Protein 1G2B (pdb70)

Foldseek 3Di:
DKDKAKDFPVQWAWDDDDPDATKIAGQAFDPDPDPRHHTDHHGDIWGWDADPDNTITMTIHD

Sequence (62 aa):
MDRQGFVPAAYVKKLDSGTGKELVLALYDYQEKSPREVTMKKGDILTLLNSTNKDWWKVEEVVNN

Secondary structure (P-SEA, 3-state):
ccbbbbccccccccccccccbbbbbbccccccccccbbbbcccccccccccccccbbbbccc

Solvent-accessible surface area: 4488 Å² total; per-residue (Å²): 145,76,153,94,4,66,0,20,13,80,82,9,128,113,62,142,86,62,146,61,145,71,69,0,54,1,49,120,97,22,139,80,171,39,139,158,11,5,64,5,136,138,45,26,100,2,29,17,68,61,38,128,76,180,80,75,35,71,0,49,6,147

InterPro domains:
  IPR001452 SH3 domain [PF00018] (974-1018)
  IPR001452 SH3 domain [PR00452] (970-980)
  IPR001452 SH3 domain [PR00452] (984-999)
  IPR001452 SH3 domain [PR00452] (1012-1024)
  IPR001452 SH3 domain [PS50002] (967-1026)
  IPR001452 SH3 domain [SM00326] (970-1025)
  IPR002017 Spectrin repeat [PF00435] (44-146)
  IPR002017 Spectrin repeat [PF00435] (150-251)
  IPR002017 Spectrin repeat [PF00435] (256-358)
  IPR002017 Spectrin repeat [PF00435] (361-465)
  IPR002017 Spectrin repeat [PF00435] (468-570)
  IPR002017 Spectrin repeat [PF00435] (574-676)
  IPR002017 Spectrin repeat [PF00435] (679-781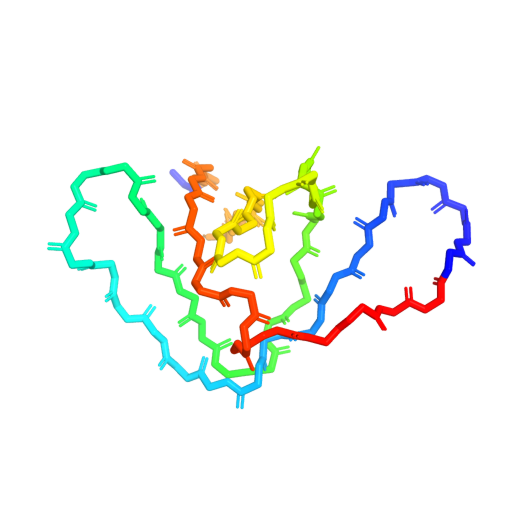)
  IPR002017 Spectrin repeat [PF00435] (785-888)
  IPR002017 Spectrin repeat [PF00435] (891-969)
  IPR002017 Spectrin repeat [PF00435] (1095-1162)
  IPR002017 Spectrin repeat [PF00435] (1234-1336)
  IPR002017 Spectrin repeat [PF00435] (1339-1442)
  IPR002017 Spectrin repeat [PF00435] (1446-1549)
  IPR002017 Spectrin repeat [PF00435] (1552-1661)

Structure (mmCIF, N/CA/C/O backbone):
data_1G2B
#
_entry.id   1G2B
#
_cell.length_a   31.100
_cell.length_b   42.970
_cell.length_c   53.050
_cell.angle_alpha   90.00
_cell.angle_beta   90.00
_cell.angle_gamma   90.00
#
_symmetry.space_group_name_H-M   'P 21 21 21'
#
loop_
_entity.id
_entity.type
_entity.pdbx_description
1 polymer 'SPECTRIN ALPHA CHAIN'
2 non-polymer 'SULFATE ION'
3 water water
#
loop_
_atom_site.group_PDB
_atom_site.id
_atom_site.type_symbol
_atom_site.label_atom_id
_atom_site.label_alt_id
_atom_site.label_comp_id
_atom_site.label_asym_id
_atom_site.label_entity_id
_atom_site.label_seq_id
_atom_site.pdbx_PDB_ins_code
_atom_site.Cartn_x
_atom_site.Cartn_y
_atom_site.Cartn_z
_atom_site.occupancy
_atom_site.B_iso_or_equiv
_atom_site.auth_seq_id
_atom_site.auth_comp_id
_atom_site.auth_asym_id
_atom_site.auth_atom_id
_atom_site.pdbx_PDB_model_num
ATOM 1 N N . MET A 1 1 ? -14.521 0.406 20.725 1.00 46.27 0 MET A N 1
ATOM 2 C CA . MET A 1 1 ? -13.424 -0.540 20.432 1.00 22.67 0 MET A CA 1
ATOM 3 C C . MET A 1 1 ? -12.133 0.023 19.756 1.00 20.18 0 MET A C 1
ATOM 4 O O . MET A 1 1 ? -11.201 0.471 20.350 1.00 29.62 0 MET A O 1
ATOM 9 N N . ASP A 1 2 ? -12.175 -0.028 18.430 1.00 20.52 48 ASP A N 1
ATOM 10 C CA . ASP A 1 2 ? -11.202 0.653 17.609 1.00 24.26 48 ASP A CA 1
ATOM 11 C C . ASP A 1 2 ? -11.249 2.155 17.997 1.00 16.57 48 ASP A C 1
ATOM 12 O O . ASP A 1 2 ? -12.356 2.732 18.125 1.00 24.92 48 ASP A O 1
ATOM 17 N N . ARG A 1 3 ? -10.071 2.788 18.144 1.00 13.15 49 ARG A N 1
ATOM 18 C CA . ARG A 1 3 ? -10.002 4.212 18.501 1.00 14.41 49 ARG A CA 1
ATOM 19 C C . ARG A 1 3 ? -8.937 4.863 17.642 1.00 12.05 49 ARG A C 1
ATOM 20 O O . ARG A 1 3 ? -7.960 4.169 17.232 1.00 12.31 49 ARG A O 1
ATOM 28 N N . GLN A 1 4 ? -9.086 6.139 17.330 1.00 11.78 50 GLN A N 1
ATOM 29 C CA . GLN A 1 4 ? -8.069 6.900 16.518 1.00 10.52 50 GLN A CA 1
ATOM 30 C C . GLN A 1 4 ? -7.715 8.158 17.212 1.00 9.86 50 GLN A C 1
ATOM 31 O O . GLN A 1 4 ? -8.528 8.823 17.830 1.00 11.90 50 GLN A O 1
ATOM 37 N N . GLY A 1 5 ? -6.394 8.505 17.146 1.00 8.74 51 GLY A N 1
ATOM 38 C CA . GLY A 1 5 ? -5.912 9.745 17.722 1.00 8.01 51 GLY A CA 1
ATOM 39 C C . GLY A 1 5 ? -4.408 9.804 17.668 1.00 7.32 51 GLY A C 1
ATOM 40 O O . GLY A 1 5 ? -3.774 8.972 17.026 1.00 7.82 51 GLY A O 1
ATOM 41 N N . PHE A 1 6 ? -3.863 10.786 18.352 1.00 6.07 52 PHE A N 1
ATOM 42 C CA . PHE A 1 6 ? -2.464 11.029 18.284 1.00 6.24 52 PHE A CA 1
ATOM 43 C C . PHE A 1 6 ? -1.638 10.392 19.382 1.00 7.29 52 PHE A C 1
ATOM 44 O O . PHE A 1 6 ? -2.093 10.275 20.518 1.00 10.45 52 PHE A O 1
ATOM 52 N N . VAL A 1 7 ? -0.452 9.906 19.010 1.00 7.03 53 VAL A N 1
ATOM 53 C CA . VAL A 1 7 ? 0.527 9.483 19.973 1.00 7.28 53 VAL A CA 1
ATOM 54 C C . VAL A 1 7 ? 1.8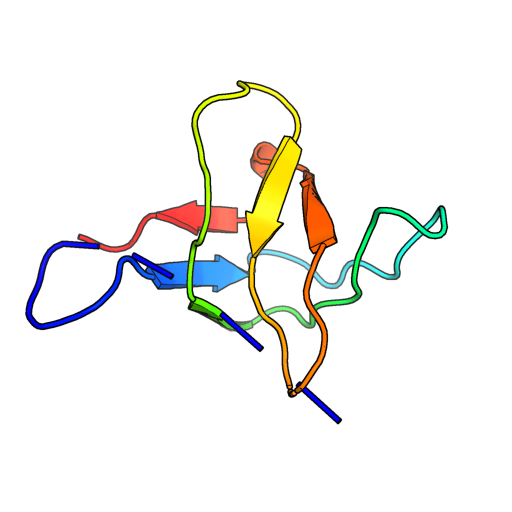51 10.156 19.662 1.00 6.77 53 VAL A C 1
ATOM 55 O O . VAL A 1 7 ? 2.109 10.626 18.548 1.00 6.98 53 VAL A O 1
ATOM 59 N N . PRO A 1 8 ? 2.782 10.269 20.659 1.00 7.28 54 PRO A N 1
ATOM 60 C CA . PRO A 1 8 ? 4.041 10.891 20.381 1.00 7.47 54 PRO A CA 1
ATOM 61 C C . PRO A 1 8 ? 4.844 10.101 19.343 1.00 7.04 54 PRO A C 1
ATOM 62 O O . PRO A 1 8 ? 4.993 8.878 19.497 1.00 7.38 54 PRO A O 1
ATOM 66 N N . ALA A 1 9 ? 5.325 10.764 18.319 1.00 7.77 55 ALA A N 1
ATOM 67 C CA . ALA A 1 9 ? 6.049 10.129 17.267 1.00 7.63 55 ALA A CA 1
ATOM 68 C C . ALA A 1 9 ? 7.252 9.325 17.773 1.00 6.53 55 ALA A C 1
ATOM 69 O O . ALA A 1 9 ? 7.573 8.275 17.218 1.00 8.24 55 ALA A O 1
ATOM 71 N N . ALA A 1 10 ? 7.882 9.818 18.801 1.00 6.96 56 ALA A N 1
ATOM 72 C CA . ALA A 1 10 ? 9.089 9.129 19.353 1.00 8.20 56 ALA A CA 1
ATOM 73 C C . ALA A 1 10 ? 8.745 7.740 19.894 1.00 7.04 56 ALA A C 1
ATOM 74 O O . ALA A 1 10 ? 9.702 6.985 20.078 1.00 8.11 56 ALA A O 1
ATOM 76 N N . TYR A 1 11 ? 7.489 7.452 20.207 1.00 6.20 57 TYR A N 1
ATOM 77 C CA . TYR A 1 11 ? 7.128 6.275 20.900 1.00 6.31 57 TYR A CA 1
ATOM 78 C C . TYR A 1 11 ? 6.700 5.133 19.945 1.00 6.71 57 TYR A C 1
ATOM 79 O O . TYR A 1 11 ? 6.339 4.096 20.407 1.00 6.98 57 TYR A O 1
ATOM 88 N N . VAL A 1 12 ? 6.779 5.350 18.603 1.00 7.05 58 VAL A N 1
ATOM 89 C CA . VAL A 1 12 ? 6.430 4.378 17.653 1.00 6.57 58 VAL A CA 1
ATOM 90 C C . VAL A 1 12 ? 7.530 4.302 16.587 1.00 7.09 58 VAL A C 1
ATOM 91 O O . VAL A 1 12 ? 8.215 5.319 16.372 1.00 10.44 58 VAL A O 1
ATOM 95 N N . LYS A 1 13 ? 7.616 3.172 15.942 1.00 7.46 59 LYS A N 1
ATOM 96 C CA . LYS A 1 13 ? 8.658 2.988 14.885 1.00 8.29 59 LYS A CA 1
ATOM 97 C C . LYS A 1 13 ? 7.961 2.594 13.603 1.00 8.31 59 LYS A C 1
ATOM 98 O O . LYS A 1 13 ? 7.218 1.617 13.536 1.00 8.21 59 LYS A O 1
ATOM 104 N N . LYS A 1 14 ? 8.211 3.350 12.509 1.00 8.71 60 LYS A N 1
ATOM 105 C CA . LYS A 1 14 ? 7.624 2.978 11.221 1.00 9.37 60 LYS A CA 1
ATOM 106 C C . LYS A 1 14 ? 8.126 1.645 10.750 1.00 8.84 60 LYS A C 1
ATOM 107 O O . LYS A 1 14 ? 9.336 1.433 10.677 1.00 10.41 60 LYS A O 1
ATOM 113 N N . LEU A 1 15 ? 7.271 0.764 10.350 1.00 8.34 61 LEU A N 1
ATOM 114 C CA . LEU A 1 15 ? 7.550 -0.393 9.617 1.00 8.46 61 LEU A CA 1
ATOM 115 C C . LEU A 1 15 ? 7.656 -0.015 8.125 1.00 7.97 61 LEU A C 1
ATOM 116 O O . LEU A 1 15 ? 7.055 0.922 7.625 1.00 7.46 61 LEU A O 1
ATOM 121 N N . ASP A 1 16 ? 8.490 -0.771 7.391 1.00 8.24 62 ASP A N 1
ATOM 122 C CA . ASP A 1 16 ? 8.552 -0.547 5.952 1.00 9.65 62 ASP A CA 1
ATOM 123 C C . ASP A 1 16 ? 7.203 -0.654 5.310 1.00 7.60 62 ASP A C 1
ATOM 124 O O . ASP A 1 16 ? 6.374 -1.461 5.707 1.00 9.30 62 ASP A O 1
ATOM 129 N N . SER A 1 17 ? 6.967 0.165 4.300 1.00 7.93 2 SER A N 1
ATOM 130 C CA . SER A 1 17 ? 5.737 0.124 3.543 1.00 8.51 2 SER A CA 1
ATOM 131 C C . SER A 1 17 ? 5.613 -1.255 2.866 1.00 8.24 2 SER A C 1
ATOM 132 O O . SER A 1 17 ? 6.593 -1.856 2.465 1.00 8.02 2 SER A O 1
ATOM 135 N N . GLY A 1 18 ? 4.334 -1.609 2.683 1.00 8.83 3 GLY A N 1
ATOM 136 C CA . GLY A 1 18 ? 4.021 -2.913 2.028 1.00 9.12 3 GLY A CA 1
ATOM 137 C C . GLY A 1 18 ? 2.652 -2.804 1.355 1.00 9.94 3 GLY A C 1
ATOM 138 O O . GLY A 1 18 ? 2.260 -1.733 0.867 1.00 14.36 3 GLY A O 1
ATOM 139 N N . THR A 1 19 ? 1.909 -3.902 1.405 1.00 11.16 4 THR A N 1
ATOM 140 C CA . THR A 1 19 ? 0.577 -3.960 0.966 1.00 11.15 4 THR A CA 1
ATOM 141 C C . THR A 1 19 ? -0.360 -3.207 1.899 1.00 11.84 4 THR A C 1
ATOM 142 O O . THR A 1 19 ? -0.264 -3.341 3.126 1.00 14.46 4 THR A O 1
ATOM 146 N N . GLY A 1 20 ? -1.298 -2.401 1.428 1.00 12.97 5 GLY A N 1
ATOM 147 C CA . GLY A 1 20 ? -2.265 -1.718 2.281 1.00 15.51 5 GLY A CA 1
ATOM 148 C C . GLY A 1 20 ? -1.682 -0.526 3.021 1.00 11.72 5 GLY A C 1
ATOM 149 O O . GLY A 1 20 ? -0.700 0.125 2.547 1.00 14.39 5 GLY A O 1
ATOM 150 N N . LYS A 1 21 ? -2.197 -0.305 4.193 1.00 10.90 6 LYS A N 1
ATOM 151 C CA . LYS A 1 21 ? -1.893 0.880 4.913 1.00 9.95 6 LYS A CA 1
ATOM 152 C C . LYS A 1 21 ? -0.516 0.862 5.597 1.00 8.67 6 LYS A C 1
ATOM 153 O O . LYS A 1 21 ? 0.078 -0.216 5.856 1.00 9.83 6 LYS A O 1
ATOM 159 N N . GLU A 1 22 ? -0.035 2.042 5.918 1.00 9.04 7 GLU A N 1
ATOM 160 C CA . GLU A 1 22 ? 1.203 2.158 6.675 1.00 7.91 7 GLU A CA 1
ATOM 161 C C . GLU A 1 22 ? 0.999 1.622 8.106 1.00 6.45 7 GLU A C 1
ATOM 162 O O . GLU A 1 22 ? -0.101 1.743 8.672 1.00 7.64 7 GLU A O 1
ATOM 168 N N . LEU A 1 23 ? 2.078 1.086 8.663 1.00 6.85 8 LEU A N 1
ATOM 169 C CA . LEU A 1 23 ? 2.057 0.446 10.026 1.00 6.91 8 LEU A CA 1
ATOM 170 C C . LEU A 1 23 ? 3.215 0.970 10.846 1.00 6.82 8 LEU A C 1
ATOM 171 O O . LEU A 1 23 ? 4.282 1.256 10.314 1.00 7.32 8 LEU A O 1
ATOM 176 N N . VAL A 1 24 ? 3.013 1.068 12.169 1.00 7.02 9 VAL A N 1
ATOM 177 C CA . VAL A 1 24 ? 4.022 1.350 13.110 1.00 6.20 9 VAL A CA 1
ATOM 178 C C . VAL A 1 24 ? 4.011 0.286 14.229 1.00 6.42 9 VAL A C 1
ATOM 179 O O . VAL A 1 24 ? 2.961 -0.284 14.548 1.00 8.05 9 VAL A O 1
ATOM 183 N N . LEU A 1 25 ? 5.170 0.132 14.897 1.00 6.50 10 LEU A N 1
ATOM 184 C CA . LEU A 1 25 ? 5.331 -0.650 16.088 1.00 7.01 10 LEU A CA 1
ATOM 185 C C . LEU A 1 25 ? 5.324 0.274 17.333 1.00 6.41 10 LEU A C 1
ATOM 186 O O . LEU A 1 25 ? 6.081 1.223 17.390 1.00 7.29 10 LEU A O 1
ATOM 191 N N . ALA A 1 26 ? 4.470 -0.004 18.303 1.00 6.61 11 ALA A N 1
ATOM 192 C CA . ALA A 1 26 ? 4.473 0.712 19.565 1.00 6.40 11 ALA A CA 1
ATOM 193 C C . ALA A 1 26 ? 5.673 0.271 20.378 1.00 6.68 11 ALA A C 1
ATOM 194 O O . ALA A 1 26 ? 5.844 -0.901 20.722 1.00 8.17 11 ALA A O 1
ATOM 196 N N . LEU A 1 27 ? 6.573 1.214 20.685 1.00 6.50 12 LEU A N 1
ATOM 197 C CA . LEU A 1 27 ? 7.764 0.917 21.435 1.00 6.81 12 LEU A CA 1
ATO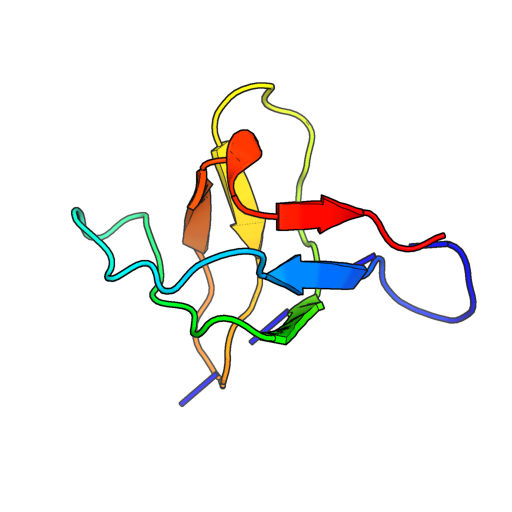M 198 C C . LEU A 1 27 ? 7.590 0.873 22.928 1.00 7.43 12 LEU A C 1
ATOM 199 O O . LEU A 1 27 ? 8.341 0.215 23.661 1.00 8.47 12 LEU A O 1
ATOM 204 N N . TYR A 1 28 ? 6.549 1.525 23.445 1.00 7.34 13 TYR A N 1
ATOM 205 C CA . TYR A 1 28 ? 6.264 1.694 24.893 1.00 7.01 13 TYR A CA 1
ATOM 206 C C . TYR A 1 28 ? 4.795 1.690 25.111 1.00 7.49 13 TYR A C 1
ATOM 207 O O . TYR A 1 28 ? 4.000 2.021 24.209 1.00 8.21 13 TYR A O 1
ATOM 216 N N . ASP A 1 29 ? 4.370 1.303 26.323 1.00 7.61 14 ASP A N 1
ATOM 217 C CA . ASP A 1 29 ? 2.998 1.580 26.770 1.00 7.80 14 ASP A CA 1
AT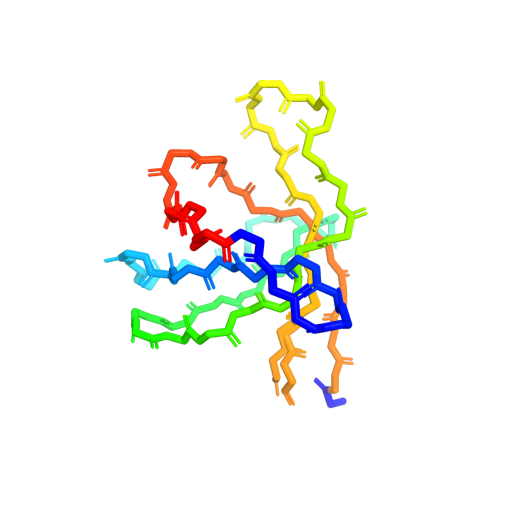OM 218 C C . ASP A 1 29 ? 2.810 3.044 26.835 1.00 7.70 14 ASP A C 1
ATOM 219 O O . ASP A 1 29 ? 3.660 3.786 27.375 1.00 9.34 14 ASP A O 1
ATOM 224 N N . TYR A 1 30 ? 1.632 3.541 26.372 1.00 8.20 15 TYR A N 1
ATOM 225 C CA . TYR A 1 30 ? 1.350 4.961 26.443 1.00 7.88 15 TYR A CA 1
ATOM 226 C C . TYR A 1 30 ? -0.135 5.126 26.698 1.00 7.50 15 TYR A C 1
ATOM 227 O O . TYR A 1 30 ? -0.911 4.752 25.810 1.00 8.31 15 TYR A O 1
ATOM 236 N N . GLN A 1 31 ? -0.538 5.632 27.866 1.00 8.78 16 GLN A N 1
ATOM 237 C CA . GLN A 1 31 ? -1.899 5.951 28.146 1.00 9.40 16 GLN A CA 1
ATOM 238 C C . GLN A 1 31 ? -2.136 7.365 27.681 1.00 8.20 16 GLN A C 1
ATOM 239 O O . GLN A 1 31 ? -1.427 8.297 28.042 1.00 9.64 16 GLN A O 1
ATOM 245 N N . GLU A 1 32 ? -3.245 7.555 26.977 1.00 8.40 17 GLU A N 1
ATOM 246 C CA . GLU A 1 32 ? -3.621 8.861 26.477 1.00 8.70 17 GLU A CA 1
ATOM 247 C C . GLU A 1 32 ? -3.688 9.897 27.674 1.00 8.39 17 GLU A C 1
ATOM 248 O O . GLU A 1 32 ? -4.188 9.580 28.749 1.00 10.05 17 GLU A O 1
ATOM 254 N N . LYS A 1 33 ? -3.128 11.075 27.420 1.00 8.26 18 LYS A N 1
ATOM 255 C CA . LYS A 1 33 ? -3.057 12.153 28.396 1.00 8.74 18 LYS A CA 1
ATOM 256 C C . LYS A 1 33 ?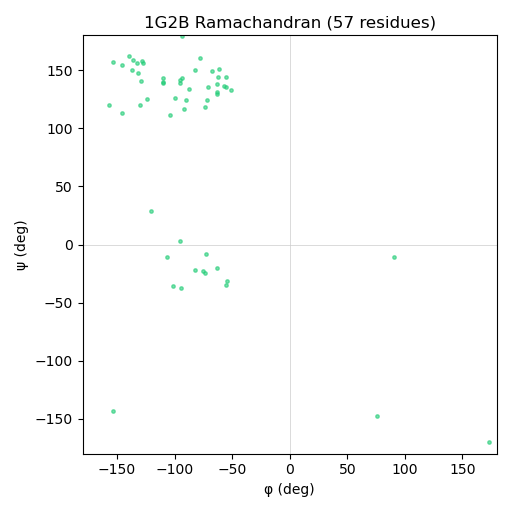 -4.019 13.264 28.091 1.00 8.76 18 LYS A C 1
ATOM 257 O O . LYS A 1 33 ? -4.214 14.145 28.943 1.00 10.07 18 LYS A O 1
ATOM 263 N N . SER A 1 34 ? -4.640 13.283 26.938 1.00 9.71 19 SER A N 1
ATOM 264 C CA . SER A 1 34 ? -5.642 14.291 26.531 1.00 8.18 19 SER A CA 1
ATOM 265 C C . SER A 1 34 ? -6.549 13.641 25.520 1.00 7.49 19 SER A C 1
ATOM 266 O O . SER A 1 34 ? -6.202 12.619 24.916 1.00 8.31 19 SER A O 1
ATOM 269 N N . PRO A 1 35 ? -7.767 14.173 25.381 1.00 6.65 20 PRO A N 1
ATOM 270 C CA . PRO A 1 35 ? -8.766 13.531 24.472 1.00 7.68 20 PRO A CA 1
ATOM 271 C C . PRO A 1 35 ? -8.312 13.320 23.060 1.00 7.56 20 PRO A C 1
ATOM 272 O O . PRO A 1 35 ? -8.782 12.422 22.387 1.00 8.28 20 PRO A O 1
ATOM 276 N N . ARG A 1 36 ? -7.438 14.201 22.531 1.00 6.98 21 ARG A N 1
ATOM 277 C CA . ARG A 1 36 ? -7.015 14.039 21.144 1.00 7.14 21 ARG A CA 1
ATOM 278 C C . ARG A 1 36 ? -6.059 12.870 20.948 1.00 7.16 21 ARG A C 1
ATOM 279 O O . ARG A 1 36 ? -5.719 12.556 19.797 1.00 8.43 21 ARG A O 1
ATOM 287 N N . GLU A 1 37 ? -5.579 12.241 22.010 1.00 6.84 22 GLU A N 1
ATOM 288 C CA . GLU A 1 37 ? -4.663 11.123 21.942 1.00 7.10 22 GLU A CA 1
ATOM 289 C C . GLU A 1 37 ? -5.419 9.815 21.979 1.00 7.91 22 GLU A C 1
ATOM 290 O O . GLU A 1 37 ? -6.641 9.774 21.966 1.00 10.12 22 GLU A O 1
ATOM 296 N N . VAL A 1 38 ? -4.677 8.673 21.905 1.00 7.43 23 VAL A N 1
ATOM 297 C CA . VAL A 1 38 ? -5.165 7.321 22.105 1.00 7.36 23 VAL A CA 1
ATOM 298 C 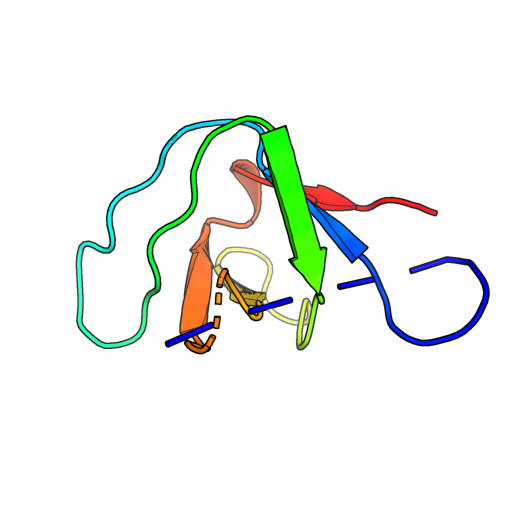C . VAL A 1 38 ? -4.125 6.595 22.886 1.00 6.84 23 VAL A C 1
ATOM 299 O O . VAL A 1 38 ? -2.944 6.972 22.995 1.00 7.60 23 VAL A O 1
ATOM 303 N N . THR A 1 39 ? -4.564 5.472 23.479 1.00 7.67 24 THR A N 1
ATOM 304 C CA . THR A 1 39 ? -3.770 4.575 24.278 1.00 8.33 24 THR A CA 1
ATOM 305 C C . THR A 1 39 ? -3.255 3.409 23.423 1.00 8.23 24 THR A C 1
ATOM 306 O O . THR A 1 39 ? -3.959 2.811 22.659 1.00 9.10 24 THR A O 1
ATOM 310 N N . MET A 1 40 ? -1.952 3.054 23.689 1.00 7.77 25 MET A N 1
ATOM 311 C CA . MET A 1 40 ? -1.348 1.923 23.022 1.00 7.52 25 MET A CA 1
ATOM 312 C C . MET A 1 40 ? -0.575 1.123 24.074 1.00 7.56 25 MET A C 1
ATOM 313 O O . MET A 1 40 ? -0.168 1.637 25.119 1.00 8.01 25 MET A O 1
ATOM 318 N N . LYS A 1 41 ? -0.345 -0.118 23.764 1.00 7.90 26 LYS A N 1
ATOM 319 C CA . LYS A 1 41 ? 0.479 -1.040 24.546 1.00 8.23 26 LYS A CA 1
ATOM 320 C C . LYS A 1 41 ? 1.770 -1.350 23.811 1.00 7.19 26 LYS A C 1
ATOM 321 O O . LYS A 1 41 ? 1.749 -1.592 22.586 1.00 7.79 26 LYS A O 1
ATOM 327 N N . LYS A 1 42 ? 2.879 -1.500 24.514 1.00 8.24 27 LYS A N 1
ATOM 328 C CA . LYS A 1 42 ? 4.134 -1.886 23.966 1.00 8.50 27 LYS A CA 1
ATOM 329 C C . LYS A 1 42 ? 3.917 -3.173 23.100 1.00 8.54 27 LYS A C 1
ATOM 330 O O . LYS A 1 42 ? 3.340 -4.148 23.577 1.00 9.38 27 LYS A O 1
ATOM 336 N N . GLY A 1 43 ? 4.475 -3.154 21.898 1.00 7.70 28 GLY A N 1
ATOM 337 C CA . GLY A 1 43 ? 4.381 -4.281 21.008 1.00 8.04 28 GLY A CA 1
ATOM 338 C C . GLY A 1 43 ? 3.189 -4.264 20.071 1.00 7.62 28 GLY A C 1
ATOM 339 O O . GLY A 1 43 ? 3.140 -5.082 19.107 1.00 8.09 28 GLY A O 1
ATOM 340 N N . ASP A 1 44 ? 2.254 -3.374 20.288 1.00 7.77 29 ASP A N 1
ATOM 341 C CA . ASP A 1 44 ? 1.118 -3.248 19.352 1.00 7.54 29 ASP A CA 1
ATOM 342 C C . ASP A 1 44 ? 1.597 -2.845 17.997 1.00 7.58 29 ASP A C 1
ATOM 343 O O . ASP A 1 44 ? 2.533 -2.094 17.799 1.00 7.71 29 ASP A O 1
ATOM 348 N N . ILE A 1 45 ? 0.919 -3.386 16.992 1.00 7.09 30 ILE A N 1
ATOM 349 C CA . ILE A 1 45 ? 1.111 -3.049 15.569 1.00 7.41 30 ILE A CA 1
ATOM 350 C C . ILE A 1 45 ? -0.052 -2.187 15.202 1.00 6.94 30 ILE A C 1
ATOM 351 O O . ILE A 1 45 ? -1.225 -2.576 15.206 1.00 7.51 30 ILE A O 1
ATOM 356 N N . LEU A 1 46 ? 0.214 -0.895 14.932 1.00 6.67 31 LEU A N 1
ATOM 357 C CA . LEU A 1 46 ? -0.802 0.119 14.745 1.00 7.36 31 LEU A CA 1
ATOM 358 C C . LEU A 1 46 ? -0.895 0.591 13.262 1.00 6.23 31 LEU A C 1
ATOM 359 O O . LEU A 1 46 ? 0.149 0.740 12.649 1.00 8.71 31 LEU A O 1
ATOM 364 N N . THR A 1 47 ? -2.073 0.793 12.790 1.00 6.40 32 THR A N 1
ATOM 365 C CA . THR A 1 47 ? -2.247 1.472 11.514 1.00 6.77 32 THR A CA 1
ATOM 366 C C . THR A 1 47 ? -1.921 2.942 11.658 1.00 5.98 32 THR A C 1
ATOM 367 O O . THR A 1 47 ? -2.440 3.608 12.529 1.00 7.85 32 THR A O 1
ATOM 371 N N . LEU A 1 48 ? -1.001 3.392 10.825 1.00 7.25 33 LEU A N 1
ATOM 372 C CA . LEU A 1 48 ? -0.521 4.763 10.828 1.00 6.63 33 LEU A CA 1
ATOM 373 C C . LEU A 1 48 ? -1.391 5.600 9.827 1.00 7.23 33 LEU A C 1
ATOM 374 O O . LEU A 1 48 ? -1.325 5.352 8.656 1.00 11.09 33 LEU A O 1
ATOM 379 N N . LEU A 1 49 ? -2.091 6.576 10.371 1.00 7.70 34 LEU A N 1
ATOM 380 C CA . LEU A 1 49 ? -3.008 7.396 9.566 1.00 9.14 34 LEU A CA 1
ATOM 381 C C . LEU A 1 49 ? -2.368 8.667 9.058 1.00 7.83 34 LEU A C 1
ATOM 382 O O . LEU A 1 49 ? -2.731 9.161 7.976 1.00 9.73 34 LEU A O 1
ATOM 387 N N . ASN A 1 50 ? -1.517 9.289 9.885 1.00 7.72 35 ASN A N 1
ATOM 388 C CA . ASN A 1 50 ? -0.951 10.580 9.493 1.00 7.35 35 ASN A CA 1
ATOM 389 C C . ASN A 1 50 ? 0.325 10.793 10.228 1.00 8.06 35 ASN A C 1
ATOM 390 O O . ASN A 1 50 ? 0.318 10.801 11.482 1.00 8.92 35 ASN A O 1
ATOM 395 N N . SER A 1 51 ? 1.442 10.950 9.525 1.00 7.36 36 SER A N 1
ATOM 396 C CA . SER A 1 51 ? 2.754 11.227 10.104 1.00 7.09 36 SER A CA 1
ATOM 397 C C . SER A 1 51 ? 3.336 12.550 9.583 1.00 6.56 36 SER A C 1
ATOM 398 O O . SER A 1 51 ? 4.549 12.683 9.539 1.00 8.85 36 SER A O 1
ATOM 401 N N . THR A 1 52 ? 2.515 13.511 9.223 1.00 6.44 37 THR A N 1
ATOM 402 C CA . THR A 1 52 ? 2.970 14.775 8.713 1.00 7.27 37 THR A CA 1
ATOM 403 C C . THR A 1 52 ? 3.572 15.705 9.780 1.00 7.68 37 THR A C 1
ATOM 404 O O . THR A 1 52 ? 4.400 16.541 9.390 1.00 9.12 37 THR A O 1
ATOM 408 N N . ASN A 1 53 ? 3.183 15.523 11.023 1.00 8.00 38 ASN A N 1
ATOM 409 C CA . ASN A 1 53 ? 3.715 16.352 12.108 1.00 8.16 38 ASN A CA 1
ATOM 410 C C . ASN A 1 53 ? 4.898 15.675 12.726 1.00 8.42 38 ASN A C 1
ATOM 411 O O . ASN A 1 53 ? 4.858 14.450 12.922 1.00 9.07 38 ASN A O 1
ATOM 416 N N . LYS A 1 54 ? 5.963 16.373 13.151 1.00 8.49 39 LYS A N 1
ATOM 417 C CA . LYS A 1 54 ? 7.131 15.700 13.684 1.00 9.62 39 LYS A CA 1
ATOM 418 C C . LYS A 1 54 ? 6.899 15.188 15.080 1.00 9.30 39 LYS A C 1
ATOM 419 O O . LYS A 1 54 ? 7.649 14.292 15.479 1.00 11.46 39 LYS A O 1
ATOM 425 N N . ASP A 1 55 ? 5.960 15.740 15.810 1.00 8.99 40 ASP A N 1
ATOM 426 C CA . ASP A 1 55 ? 5.782 15.420 17.250 1.00 8.69 40 ASP A CA 1
ATOM 427 C C . ASP A 1 55 ? 4.657 14.471 17.456 1.00 7.52 40 ASP A C 1
ATOM 428 O O . ASP A 1 55 ? 4.757 13.659 18.420 1.00 8.23 40 ASP A O 1
ATOM 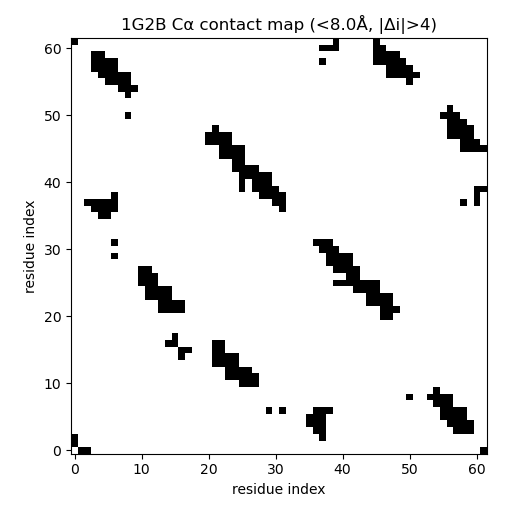433 N N . TRP A 1 56 ? 3.548 14.538 16.683 1.00 6.98 41 TRP A N 1
ATOM 434 C CA . TRP A 1 56 ? 2.351 13.798 16.976 1.00 6.60 41 TRP A CA 1
ATOM 435 C C . TRP A 1 56 ? 1.880 13.059 15.734 1.00 5.47 41 TRP A C 1
ATOM 436 O O . TRP A 1 56 ? 1.636 13.709 14.710 1.00 6.97 41 TRP A O 1
ATOM 447 N N . TRP A 1 57 ? 1.788 11.731 15.799 1.00 6.22 42 TRP A N 1
ATOM 448 C CA . TRP A 1 57 ? 1.346 10.945 14.674 1.00 5.98 42 TRP A CA 1
ATOM 449 C C . TRP A 1 57 ? -0.051 10.366 14.986 1.00 5.83 42 TRP A C 1
ATOM 450 O O . TRP A 1 57 ? -0.305 9.924 16.098 1.00 6.81 42 TRP A O 1
ATOM 461 N N . LYS A 1 58 ? -0.936 10.369 14.000 1.00 6.66 43 LYS A N 1
ATOM 462 C CA . LYS A 1 58 ? -2.266 9.877 14.156 1.00 7.28 43 LYS A CA 1
ATOM 463 C C . LYS A 1 58 ? -2.266 8.388 13.801 1.00 6.77 43 LYS A C 1
ATOM 464 O O . LYS A 1 58 ? -1.779 7.986 12.725 1.00 6.94 43 LYS A O 1
ATOM 470 N N . VAL A 1 59 ? -2.727 7.568 14.706 1.00 7.21 44 VAL A N 1
ATOM 471 C CA . VAL A 1 59 ? -2.812 6.116 14.592 1.00 6.84 44 VAL A CA 1
ATOM 472 C C . VAL A 1 59 ? -4.236 5.597 14.932 1.00 7.49 44 VAL A C 1
ATOM 473 O O . VAL A 1 59 ? -4.981 6.288 15.575 1.00 8.78 44 VAL A O 1
ATOM 477 N N A GLU A 1 60 ? -4.426 4.324 14.497 0.41 8.52 45 GLU A N 1
ATOM 478 N N B GLU A 1 60 ? -4.468 4.336 14.529 0.59 6.97 45 GLU A N 1
ATOM 479 C CA A GLU A 1 60 ? -5.612 3.605 14.979 0.41 7.29 45 GLU A CA 1
ATOM 480 C CA B GLU A 1 60 ? -5.682 3.666 14.828 0.59 7.91 45 GLU A CA 1
ATOM 481 C C A GLU A 1 60 ? -5.078 2.401 15.816 0.41 7.17 45 GLU A C 1
ATOM 482 C C B GLU A 1 60 ? -5.270 2.599 15.881 0.59 9.89 45 GLU A C 1
ATOM 483 O O A GLU A 1 60 ? -4.212 1.658 15.333 0.41 9.36 45 GLU A O 1
ATOM 484 O O B GLU A 1 60 ? -4.263 1.947 15.669 0.59 8.07 45 GLU A O 1
ATOM 495 N N A VAL A 1 61 ? -5.634 2.297 17.029 0.41 5.11 46 VAL A N 1
ATOM 496 N N B VAL A 1 61 ? -6.038 2.391 16.921 0.59 13.93 46 VAL A N 1
ATOM 497 C CA A VAL A 1 61 ? -5.378 1.342 18.086 0.41 5.01 46 VAL A CA 1
ATOM 498 C CA B VAL A 1 61 ? -5.768 1.321 17.878 0.59 12.83 46 VAL A CA 1
ATOM 499 C C A VAL A 1 61 ? -6.568 0.442 18.319 0.41 6.31 46 VAL A C 1
ATOM 500 C C B VAL A 1 61 ? -6.948 0.375 17.812 0.59 12.78 46 VAL A C 1
ATOM 501 O O A VAL A 1 61 ? -7.699 0.797 18.008 0.41 13.91 46 VAL A O 1
ATOM 502 O O B VAL A 1 61 ? -8.075 0.817 17.870 0.59 17.18 46 VAL A O 1
ATOM 509 N N A ASN A 1 62 ? -6.258 -0.701 18.967 0.41 5.59 47 ASN A N 1
ATOM 510 N N B ASN A 1 62 ? -6.680 -0.931 17.699 0.59 15.40 47 ASN A N 1
ATOM 511 C CA A ASN A 1 62 ? -7.321 -1.593 19.211 0.41 9.24 47 ASN A CA 1
ATOM 512 C CA B ASN A 1 62 ? -7.875 -1.818 17.484 0.59 15.45 47 ASN A CA 1
ATOM 513 C C A ASN A 1 62 ? -7.992 -1.309 20.563 0.41 8.70 47 ASN A C 1
ATOM 514 C C B ASN A 1 62 ? -8.319 -2.308 18.853 0.59 23.78 47 ASN A C 1
ATOM 515 O O A ASN A 1 62 ? -8.865 -2.169 20.889 0.41 11.31 47 ASN A O 1
ATOM 516 O O B ASN A 1 62 ? -9.472 -2.835 19.087 0.59 27.52 47 ASN A O 1
#

Nearest PDB structures (foldseek):
  1tud-assembly1_A  TM=1.012E+00  e=1.159E-09  Gallus gallus
  1hd3-assembly1_A  TM=9.836E-01  e=5.449E-04  Gallus gallus
  2jma-assembly1_A  TM=9.351E-01  e=1.890E-03  Gallus gallus
  2w10-assembly1_A  TM=9.067E-01  e=2.897E-01  Mus musculus
  2yuo-assembly1_A  TM=8.201E-01  e=3.244E-01  Mus musculus

GO terms:
  GO:0043034 costamere (C, IDA)

Radius of gyration: 10.41 Å; Cα contacts (8 Å, |Δi|>4): 149; chains: 1; bounding box: 22×21×27 Å

Organism: Gallus gallus (NCBI:txid9031)

B-factor: mean 16.31, std 12.71, range [5.01, 81.63]

CATH classificat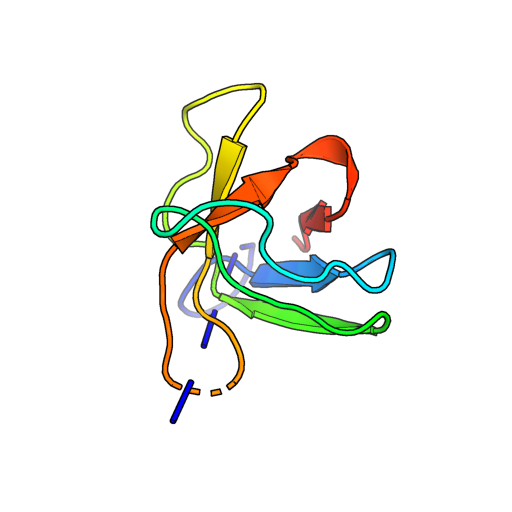ion: 2.30.30.40